Protein AF-A0A965VPZ4-F1 (afdb_monomer_lite)

Foldseek 3Di:
DFLLLVLCVVVVHDLVNLQVLQVVFPPDTDDSVNSVCLNVVNDLQDAPVNLVSSCVSSVHDSPSRDDPVSCCNHVVD

Radius of gyration: 11.52 Å; chains: 1; bounding box: 29×20×33 Å

Structure (mmCIF, N/CA/C/O backbone):
data_AF-A0A965VPZ4-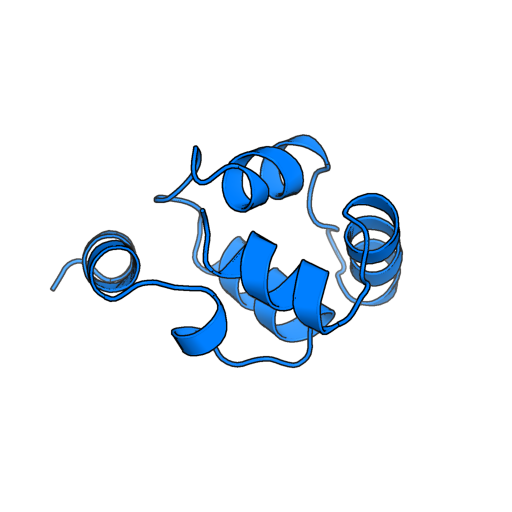F1
#
_entry.id   AF-A0A965VPZ4-F1
#
loop_
_atom_site.group_PDB
_atom_site.id
_atom_site.type_symbol
_atom_site.label_atom_id
_atom_site.label_alt_id
_atom_site.label_comp_id
_atom_site.label_asym_id
_atom_site.label_entity_id
_atom_site.label_seq_id
_atom_site.pdbx_PDB_ins_code
_atom_site.Cartn_x
_atom_site.Cartn_y
_atom_site.Cartn_z
_atom_site.occupancy
_atom_site.B_iso_or_equiv
_atom_site.auth_seq_id
_atom_site.auth_comp_id
_atom_site.auth_asym_id
_atom_site.auth_atom_id
_atom_site.pdbx_PDB_model_num
ATOM 1 N N . MET A 1 1 ? -13.369 6.017 1.860 1.00 64.88 1 MET A N 1
ATOM 2 C CA . MET A 1 1 ? -12.206 5.452 2.592 1.00 64.88 1 MET A CA 1
ATOM 3 C C . MET A 1 1 ? -11.618 4.340 1.732 1.00 64.88 1 MET A C 1
ATOM 5 O O . MET A 1 1 ? -12.412 3.552 1.240 1.00 64.88 1 MET A O 1
ATOM 9 N N . SER A 1 2 ? -10.303 4.299 1.468 1.00 86.75 2 SER A N 1
ATOM 10 C CA . SER A 1 2 ? -9.731 3.250 0.599 1.00 86.75 2 SER A CA 1
ATOM 11 C C . SER A 1 2 ? -9.684 1.892 1.307 1.00 86.75 2 SER A C 1
ATOM 13 O O . SER A 1 2 ? -9.586 1.841 2.537 1.00 86.75 2 SER A O 1
ATOM 15 N N . LYS A 1 3 ? -9.724 0.795 0.538 1.00 91.06 3 LYS A N 1
ATOM 16 C CA . LYS A 1 3 ? -9.576 -0.566 1.081 1.00 91.06 3 LYS A CA 1
ATOM 17 C C . LYS A 1 3 ? -8.242 -0.749 1.806 1.00 91.06 3 LYS A C 1
ATOM 19 O O . LYS A 1 3 ? -8.235 -1.261 2.920 1.00 91.06 3 LYS A O 1
ATOM 24 N N . LEU A 1 4 ? -7.148 -0.207 1.255 1.00 92.38 4 LEU A N 1
ATOM 25 C CA . LEU A 1 4 ? -5.843 -0.198 1.927 1.00 92.38 4 LEU A CA 1
ATOM 26 C C . LEU A 1 4 ? -5.922 0.458 3.316 1.00 92.38 4 LEU A C 1
ATOM 28 O O . LEU A 1 4 ? -5.421 -0.097 4.288 1.00 92.38 4 LEU A O 1
ATOM 32 N N . LYS A 1 5 ? -6.584 1.617 3.437 1.00 94.25 5 LYS A N 1
ATOM 33 C CA . LYS A 1 5 ? -6.745 2.298 4.730 1.00 94.25 5 LYS A CA 1
ATOM 34 C C . LYS A 1 5 ? -7.552 1.469 5.729 1.00 94.25 5 LYS A C 1
ATOM 36 O O . LYS A 1 5 ? -7.192 1.442 6.904 1.00 94.25 5 LYS A O 1
ATOM 41 N N . ALA A 1 6 ? -8.620 0.810 5.281 1.00 93.81 6 ALA A N 1
ATOM 42 C CA . ALA A 1 6 ? -9.422 -0.067 6.133 1.00 93.81 6 ALA A CA 1
ATOM 43 C C . ALA A 1 6 ? -8.606 -1.275 6.627 1.00 93.81 6 ALA A C 1
ATOM 45 O O . ALA A 1 6 ? -8.553 -1.516 7.831 1.00 93.81 6 ALA A O 1
ATOM 46 N N . LEU A 1 7 ? -7.894 -1.950 5.719 1.00 94.44 7 LEU A N 1
ATOM 47 C CA . LEU A 1 7 ? -7.021 -3.087 6.018 1.00 94.44 7 LEU A CA 1
ATOM 48 C C . LEU A 1 7 ? -5.920 -2.714 7.022 1.00 94.44 7 LEU A C 1
ATOM 50 O O . LEU A 1 7 ? -5.739 -3.383 8.037 1.00 94.44 7 LEU A O 1
ATOM 54 N N . MET A 1 8 ? -5.215 -1.607 6.776 1.00 94.94 8 MET A N 1
ATOM 55 C CA . MET A 1 8 ? -4.162 -1.117 7.670 1.00 94.94 8 MET A CA 1
ATOM 56 C C . MET A 1 8 ? -4.706 -0.770 9.059 1.00 94.94 8 MET A C 1
ATOM 58 O O . MET A 1 8 ? -4.080 -1.102 10.062 1.00 94.94 8 MET A O 1
ATOM 62 N N . LYS A 1 9 ? -5.897 -0.156 9.140 1.00 95.38 9 LYS A N 1
ATOM 63 C CA . LYS A 1 9 ? -6.553 0.148 10.421 1.00 95.38 9 LYS A CA 1
ATOM 64 C C . LYS A 1 9 ? -6.940 -1.126 11.176 1.00 95.38 9 LYS A C 1
ATOM 66 O O . LYS A 1 9 ? -6.710 -1.192 12.380 1.00 95.38 9 LYS A O 1
ATOM 71 N N . GLN A 1 10 ? -7.483 -2.130 10.484 1.00 95.38 10 GLN A N 1
ATOM 72 C CA . GLN A 1 10 ? -7.830 -3.428 11.072 1.00 95.38 10 GLN A CA 1
ATOM 73 C C . GLN A 1 10 ? -6.597 -4.131 11.653 1.00 95.38 10 GLN A C 1
ATOM 75 O O . GLN A 1 10 ? -6.661 -4.673 12.752 1.00 95.38 10 GLN A O 1
ATOM 80 N N . ARG A 1 11 ? -5.465 -4.076 10.944 1.00 94.94 11 ARG A N 1
ATOM 81 C CA . ARG A 1 11 ? -4.203 -4.704 11.362 1.00 94.94 11 ARG A CA 1
ATOM 82 C C . ARG A 1 11 ? -3.334 -3.829 12.271 1.00 94.94 11 ARG A C 1
ATOM 84 O O . ARG A 1 11 ? -2.263 -4.263 12.668 1.00 94.94 11 ARG A O 1
ATOM 91 N N . ARG A 1 12 ? -3.785 -2.612 12.603 1.00 96.44 12 ARG A N 1
ATOM 92 C CA . ARG A 1 12 ? -3.037 -1.614 13.393 1.00 96.44 12 ARG A CA 1
ATOM 93 C C . ARG A 1 12 ? -1.650 -1.286 12.815 1.00 96.44 12 ARG A C 1
ATOM 95 O O . ARG A 1 12 ? -0.731 -0.992 13.564 1.00 96.44 12 ARG A O 1
ATOM 102 N N . ILE A 1 13 ? -1.526 -1.290 11.486 1.00 96.19 13 ILE A N 1
ATOM 103 C CA . ILE A 1 13 ? -0.288 -0.961 10.766 1.00 96.19 13 ILE A CA 1
ATOM 104 C C . ILE A 1 13 ? -0.330 0.503 10.319 1.00 96.19 13 ILE A C 1
ATOM 106 O O . ILE A 1 13 ? -1.275 0.955 9.664 1.00 96.19 13 ILE A O 1
ATOM 110 N N . THR A 1 14 ? 0.719 1.257 10.620 1.00 97.19 14 THR A N 1
ATOM 111 C CA . THR A 1 14 ? 0.910 2.633 10.157 1.00 97.19 14 THR A CA 1
ATOM 112 C C . THR A 1 14 ? 1.541 2.686 8.761 1.00 97.19 14 THR A C 1
ATOM 114 O O . THR A 1 14 ? 2.157 1.740 8.275 1.00 97.19 14 THR A O 1
ATOM 117 N N . GLN A 1 15 ? 1.435 3.834 8.082 1.00 96.81 15 GLN A N 1
ATOM 118 C CA . GLN A 1 15 ? 2.135 4.041 6.802 1.00 96.81 15 GLN A CA 1
ATOM 119 C C . GLN A 1 15 ? 3.662 4.015 6.947 1.00 96.81 15 GLN A C 1
ATOM 121 O O . GLN A 1 15 ? 4.360 3.707 5.982 1.00 96.81 15 GLN A O 1
ATOM 126 N N . VAL A 1 16 ? 4.173 4.359 8.134 1.00 97.19 16 VAL A N 1
ATOM 127 C CA . VAL A 1 16 ? 5.605 4.302 8.443 1.00 97.19 16 VAL A CA 1
ATOM 128 C C . VAL A 1 16 ? 6.043 2.846 8.528 1.00 97.19 16 VAL A C 1
ATOM 130 O O . VAL A 1 16 ? 6.942 2.460 7.792 1.00 97.19 16 VAL A O 1
ATOM 133 N N . GLU A 1 17 ? 5.352 2.023 9.318 1.00 97.00 17 GLU A N 1
ATOM 134 C CA . GLU A 1 17 ? 5.645 0.587 9.425 1.00 97.00 17 GLU A CA 1
ATOM 135 C C . GLU A 1 17 ? 5.532 -0.116 8.075 1.00 97.00 17 GLU A C 1
ATOM 137 O O . GLU A 1 17 ? 6.454 -0.822 7.686 1.00 97.00 17 GLU A O 1
ATOM 142 N N . LEU A 1 18 ? 4.472 0.150 7.298 1.00 96.62 18 LEU A N 1
ATOM 143 C CA . LEU A 1 18 ? 4.329 -0.411 5.951 1.00 96.62 18 LEU A CA 1
ATOM 144 C C . LEU A 1 18 ? 5.550 -0.100 5.073 1.00 96.62 18 LEU A C 1
ATOM 146 O O . LEU A 1 18 ? 6.035 -0.957 4.333 1.00 96.62 18 LEU A O 1
ATOM 150 N N . ARG A 1 19 ? 6.054 1.136 5.145 1.00 96.75 19 ARG A N 1
ATOM 151 C CA . ARG A 1 19 ? 7.244 1.536 4.399 1.00 96.75 19 ARG A CA 1
ATOM 152 C C . ARG A 1 19 ? 8.482 0.800 4.896 1.00 96.75 19 ARG A C 1
ATOM 154 O O . ARG A 1 19 ? 9.254 0.338 4.059 1.00 96.75 19 ARG A O 1
ATOM 161 N N . GLU A 1 20 ?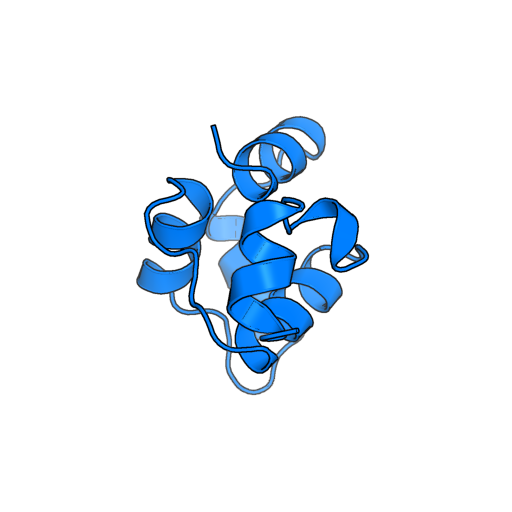 8.687 0.709 6.205 1.00 97.44 20 GLU A N 1
ATOM 162 C CA . GLU A 1 20 ? 9.852 0.025 6.769 1.00 97.44 20 GLU A CA 1
ATOM 163 C C . GLU A 1 20 ? 9.841 -1.472 6.432 1.00 97.44 20 GLU A C 1
ATOM 165 O O . GLU A 1 20 ? 10.843 -1.978 5.937 1.00 97.44 20 GLU A O 1
ATOM 170 N N . ILE A 1 21 ? 8.690 -2.143 6.524 1.00 96.50 21 ILE A N 1
ATOM 171 C CA . ILE A 1 21 ? 8.530 -3.537 6.077 1.00 96.50 21 ILE A CA 1
ATOM 172 C C . ILE A 1 21 ? 8.787 -3.650 4.562 1.00 96.50 21 ILE A C 1
ATOM 174 O O . ILE A 1 21 ? 9.434 -4.579 4.086 1.00 96.50 21 ILE A O 1
ATOM 178 N N . SER A 1 22 ? 8.361 -2.668 3.759 1.00 96.88 22 SER A N 1
ATOM 179 C CA . SER A 1 22 ? 8.659 -2.693 2.320 1.00 96.88 22 SER A CA 1
ATOM 180 C C . SER A 1 22 ? 10.156 -2.614 2.004 1.00 96.88 22 SER A C 1
ATOM 182 O O . SER A 1 22 ? 10.572 -3.162 0.987 1.00 96.88 22 SER A O 1
ATOM 184 N N . LYS A 1 23 ? 10.970 -1.974 2.857 1.00 96.62 23 LYS A N 1
ATOM 185 C CA . LYS A 1 23 ? 12.432 -1.920 2.691 1.00 96.62 23 LYS A CA 1
ATOM 186 C C . LYS A 1 23 ? 13.109 -3.251 2.986 1.00 96.62 23 LYS A C 1
ATOM 188 O O . LYS A 1 23 ? 14.168 -3.500 2.426 1.00 96.62 23 LYS A O 1
ATOM 193 N N . THR A 1 24 ? 12.528 -4.075 3.855 1.00 96.38 24 THR A N 1
ATOM 194 C CA . THR A 1 24 ? 13.093 -5.387 4.187 1.00 96.38 24 THR A CA 1
ATOM 195 C C . THR A 1 24 ? 12.704 -6.445 3.155 1.00 96.38 24 THR A C 1
ATOM 197 O O . THR A 1 24 ? 13.506 -7.319 2.848 1.00 96.38 24 THR A O 1
ATOM 200 N N . ILE A 1 25 ? 11.501 -6.346 2.578 1.00 94.75 25 ILE A N 1
ATOM 201 C CA . ILE A 1 25 ? 10.954 -7.360 1.660 1.00 94.75 25 ILE A CA 1
ATOM 202 C C . ILE A 1 25 ? 11.260 -7.058 0.185 1.00 94.75 25 ILE A C 1
ATOM 204 O O . ILE A 1 25 ? 11.465 -7.972 -0.615 1.00 94.75 25 ILE A O 1
ATOM 208 N N . CYS A 1 26 ? 11.238 -5.787 -0.227 1.00 93.88 26 CYS A N 1
ATOM 209 C CA . CYS A 1 26 ? 11.315 -5.415 -1.640 1.00 93.88 26 CYS A CA 1
ATOM 210 C C . CYS A 1 26 ? 12.692 -4.852 -2.000 1.00 93.88 26 CYS A C 1
ATOM 212 O O . CYS A 1 26 ? 13.163 -3.918 -1.360 1.00 93.88 26 CYS A O 1
ATOM 214 N N . LYS A 1 27 ? 13.269 -5.306 -3.126 1.00 93.00 27 LYS A N 1
ATOM 215 C CA . LYS A 1 27 ? 14.497 -4.716 -3.702 1.00 93.00 27 LYS A CA 1
ATOM 216 C C . LYS A 1 27 ? 14.376 -3.200 -3.904 1.00 93.00 27 LYS A C 1
ATOM 218 O O . LYS A 1 27 ? 15.328 -2.464 -3.676 1.00 93.00 27 LYS A O 1
ATOM 223 N N . VAL A 1 28 ? 13.199 -2.745 -4.339 1.00 93.94 28 VAL A N 1
ATOM 224 C CA . VAL A 1 28 ? 12.843 -1.324 -4.408 1.00 93.94 28 VAL A CA 1
ATOM 225 C C . VAL A 1 28 ? 11.612 -1.099 -3.527 1.00 93.94 28 VAL A C 1
ATOM 227 O O . VAL A 1 28 ? 10.528 -1.568 -3.905 1.00 93.94 28 VAL A O 1
ATOM 230 N N . PRO A 1 29 ? 11.753 -0.409 -2.380 1.00 94.31 29 PRO A N 1
ATOM 231 C CA . PRO A 1 29 ? 10.667 -0.203 -1.429 1.00 94.31 29 PRO A CA 1
ATOM 232 C C . PRO A 1 29 ? 9.552 0.673 -1.991 1.00 94.31 29 PRO A C 1
ATOM 234 O O . PRO A 1 29 ? 9.724 1.414 -2.961 1.00 94.31 29 PRO A O 1
ATOM 237 N N . LEU A 1 30 ? 8.395 0.618 -1.335 1.00 95.62 30 LEU A N 1
ATOM 238 C CA . LEU A 1 30 ? 7.260 1.461 -1.681 1.00 95.62 30 LEU A CA 1
ATOM 239 C C . LEU A 1 30 ? 7.554 2.925 -1.292 1.00 95.62 30 LEU A C 1
ATOM 241 O O . LEU A 1 30 ? 7.837 3.211 -0.122 1.00 95.62 30 LEU A O 1
ATOM 245 N N . PRO A 1 31 ? 7.475 3.886 -2.234 1.00 95.19 31 PRO A N 1
ATOM 246 C CA . PRO A 1 31 ? 7.696 5.291 -1.914 1.00 95.19 31 PRO A CA 1
ATOM 247 C C . PRO A 1 31 ? 6.645 5.814 -0.933 1.00 95.19 31 PRO A C 1
ATOM 249 O O . PRO A 1 31 ? 5.452 5.531 -1.067 1.00 95.19 31 PRO A O 1
ATOM 252 N N . ARG A 1 32 ? 7.068 6.662 0.015 1.00 95.62 32 ARG A N 1
ATOM 253 C CA . ARG A 1 32 ? 6.171 7.272 1.017 1.00 95.62 32 ARG A CA 1
ATOM 254 C C . ARG A 1 32 ? 4.996 8.006 0.362 1.00 95.62 32 ARG A C 1
ATOM 256 O O . ARG A 1 32 ? 3.865 7.897 0.825 1.00 95.62 32 ARG A O 1
ATOM 263 N N . TYR A 1 33 ? 5.265 8.729 -0.725 1.00 95.12 33 TYR A N 1
ATOM 264 C CA . TYR A 1 33 ? 4.243 9.444 -1.489 1.00 95.12 33 TYR A CA 1
ATOM 265 C C . TYR A 1 33 ? 3.197 8.491 -2.087 1.00 95.12 33 TYR A C 1
ATOM 267 O O . TYR A 1 33 ? 1.998 8.735 -1.952 1.00 95.12 33 TYR A O 1
ATOM 275 N N . THR A 1 34 ? 3.644 7.381 -2.681 1.00 94.19 34 THR A N 1
ATOM 276 C CA . THR A 1 34 ? 2.775 6.352 -3.267 1.00 94.19 34 THR A CA 1
ATOM 277 C C . THR A 1 34 ? 1.877 5.727 -2.206 1.00 94.19 34 THR A C 1
ATOM 279 O O . THR A 1 34 ? 0.659 5.720 -2.376 1.00 94.19 34 THR A O 1
ATOM 282 N N . ILE A 1 35 ? 2.455 5.293 -1.077 1.00 95.44 35 ILE A N 1
ATOM 283 C CA . ILE A 1 35 ? 1.698 4.741 0.058 1.00 95.44 35 ILE A CA 1
ATOM 284 C C . ILE A 1 35 ? 0.620 5.730 0.502 1.00 95.44 35 ILE A C 1
ATOM 286 O O . ILE A 1 35 ? -0.553 5.371 0.574 1.00 95.44 35 ILE A O 1
ATOM 290 N N . ASN A 1 36 ? 0.997 6.989 0.737 1.00 95.88 36 ASN A N 1
ATOM 291 C CA . ASN A 1 36 ? 0.065 8.005 1.209 1.00 95.88 36 ASN A CA 1
ATOM 292 C C . ASN A 1 36 ? -1.075 8.256 0.218 1.00 95.88 36 ASN A C 1
ATOM 294 O O . ASN A 1 36 ? -2.232 8.361 0.622 1.00 95.88 36 ASN A O 1
ATOM 298 N N . ARG A 1 37 ? -0.795 8.308 -1.089 1.00 94.31 37 ARG A N 1
ATOM 299 C CA . ARG A 1 37 ? -1.858 8.520 -2.076 1.00 94.31 37 ARG A CA 1
ATOM 300 C C . ARG A 1 37 ? -2.815 7.341 -2.189 1.00 94.31 37 ARG A C 1
ATOM 302 O O . ARG A 1 37 ? -4.018 7.582 -2.271 1.00 94.31 37 ARG A O 1
ATOM 309 N N . ILE A 1 38 ? -2.327 6.102 -2.150 1.00 92.81 38 ILE A N 1
ATOM 310 C CA . ILE A 1 38 ? -3.194 4.910 -2.168 1.00 92.81 38 ILE A CA 1
ATOM 311 C C . ILE A 1 38 ? -4.000 4.832 -0.860 1.00 92.81 38 ILE A C 1
ATOM 313 O O . ILE A 1 38 ? -5.214 4.618 -0.871 1.00 92.81 38 ILE A O 1
ATOM 317 N N . TYR A 1 39 ? -3.365 5.114 0.280 1.00 93.19 39 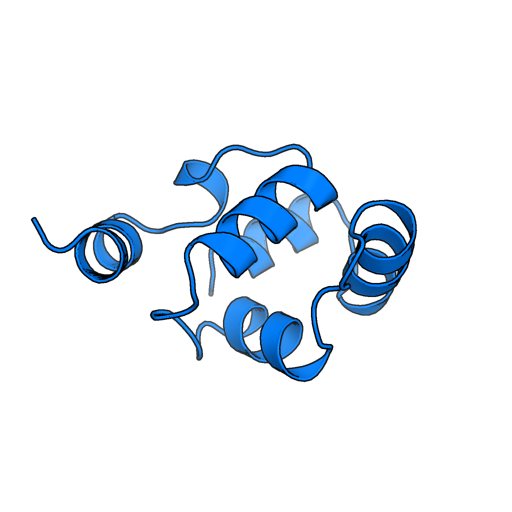TYR A N 1
ATOM 318 C CA . TYR A 1 39 ? -4.019 5.183 1.589 1.00 93.19 39 TYR A CA 1
ATOM 319 C C . TYR A 1 39 ? -5.142 6.234 1.627 1.00 93.19 39 TYR A C 1
ATOM 321 O O . TYR A 1 39 ? -6.212 5.998 2.185 1.00 93.19 39 TYR A O 1
ATOM 329 N N . GLN A 1 40 ? -4.945 7.389 0.991 1.00 92.75 40 GLN A N 1
ATOM 330 C CA . GLN A 1 40 ? -5.980 8.419 0.864 1.00 92.75 40 GLN A CA 1
ATOM 331 C C . GLN A 1 40 ? -7.026 8.109 -0.224 1.00 92.75 40 GLN A C 1
ATOM 333 O O . GLN A 1 40 ? -8.017 8.827 -0.317 1.00 92.75 40 GLN A O 1
ATOM 338 N N . GLY A 1 41 ? -6.828 7.070 -1.044 1.00 88.81 41 GLY A N 1
ATOM 339 C CA . GLY A 1 41 ? -7.675 6.765 -2.205 1.00 88.81 41 GLY A CA 1
ATOM 340 C C . GLY A 1 41 ? -7.496 7.734 -3.382 1.00 88.81 41 GLY A C 1
ATOM 341 O O . GLY A 1 41 ? -8.333 7.777 -4.274 1.00 88.81 41 GLY A O 1
ATOM 342 N N . LYS A 1 42 ? -6.416 8.525 -3.388 1.00 89.50 42 LYS A N 1
ATOM 343 C CA . LYS A 1 42 ? -6.091 9.525 -4.422 1.00 89.50 42 LYS A CA 1
ATOM 344 C C . LYS A 1 42 ? -5.251 8.969 -5.573 1.00 89.50 42 LYS A C 1
ATOM 346 O O . LYS A 1 42 ? -4.961 9.701 -6.516 1.00 89.50 42 LYS A O 1
ATOM 351 N N . LEU A 1 43 ? -4.766 7.735 -5.469 1.00 86.06 43 LEU A N 1
ATOM 352 C CA . LEU A 1 43 ? -4.042 7.039 -6.532 1.00 86.06 43 LEU A CA 1
ATOM 353 C C . LEU A 1 43 ? -4.683 5.665 -6.714 1.00 86.06 43 LEU A C 1
ATOM 355 O O . LEU A 1 43 ? -4.542 4.807 -5.847 1.00 86.06 43 LEU A O 1
ATOM 359 N N . THR A 1 44 ? -5.409 5.499 -7.816 1.00 79.00 44 THR A N 1
ATOM 360 C CA . THR A 1 44 ? -6.170 4.282 -8.159 1.00 79.00 44 THR A CA 1
ATOM 361 C C . THR A 1 44 ? -5.618 3.579 -9.399 1.00 79.00 44 THR A C 1
ATOM 363 O O . THR A 1 44 ? -5.884 2.406 -9.609 1.00 79.00 44 THR A O 1
ATOM 366 N N . ASN A 1 45 ? -4.789 4.267 -10.184 1.00 81.19 45 ASN A N 1
ATOM 367 C CA . ASN A 1 45 ? -4.138 3.787 -11.404 1.00 81.19 45 ASN A CA 1
ATOM 368 C C . ASN A 1 45 ? -2.636 3.502 -11.195 1.00 81.19 45 ASN A C 1
ATOM 370 O O . ASN A 1 45 ? -1.812 3.816 -12.053 1.00 81.19 45 ASN A O 1
ATOM 374 N N . TYR A 1 46 ? -2.255 2.988 -10.025 1.00 86.50 46 TYR A N 1
ATOM 375 C CA . TYR A 1 46 ? -0.865 2.599 -9.765 1.00 86.50 46 TYR A CA 1
ATOM 376 C C . TYR A 1 46 ? -0.480 1.342 -10.556 1.00 86.50 46 TYR A C 1
ATOM 378 O O . TYR A 1 46 ? -1.338 0.630 -11.057 1.00 86.50 46 TYR A O 1
ATOM 386 N N . SER A 1 47 ? 0.819 1.068 -10.691 1.00 89.62 47 SER A N 1
ATOM 387 C CA . SER A 1 47 ? 1.298 -0.078 -11.471 1.00 89.62 47 SER A CA 1
ATOM 388 C C . SER A 1 47 ? 0.974 -1.422 -10.809 1.00 89.62 47 SER A C 1
ATOM 390 O O . SER A 1 47 ? 0.927 -1.529 -9.580 1.00 89.62 47 SER A O 1
ATOM 392 N N . MET A 1 48 ? 0.873 -2.479 -11.622 1.00 90.19 48 MET A N 1
ATOM 393 C CA . MET A 1 48 ? 0.796 -3.866 -11.141 1.00 90.19 48 MET A CA 1
ATOM 394 C C . MET A 1 48 ? 1.959 -4.225 -10.209 1.00 90.19 48 MET A C 1
ATOM 396 O O . MET A 1 48 ? 1.768 -4.894 -9.198 1.00 90.19 48 MET A O 1
ATOM 400 N N . GLU A 1 49 ? 3.158 -3.713 -10.484 1.00 92.25 49 GLU A N 1
ATOM 401 C CA . GLU A 1 49 ? 4.314 -3.886 -9.601 1.00 92.25 49 GLU A CA 1
ATOM 402 C C . GLU A 1 49 ? 4.058 -3.305 -8.198 1.00 92.25 49 GLU A C 1
ATOM 404 O O . GLU A 1 49 ? 4.372 -3.936 -7.189 1.00 92.25 49 GLU A O 1
ATOM 409 N N . THR A 1 50 ? 3.440 -2.122 -8.112 1.00 93.94 50 THR A N 1
ATOM 410 C CA . THR A 1 50 ? 3.085 -1.493 -6.830 1.00 93.94 50 THR A CA 1
ATOM 411 C C . THR A 1 50 ? 2.064 -2.338 -6.069 1.00 93.94 50 THR A C 1
ATOM 413 O O . THR A 1 50 ? 2.202 -2.522 -4.859 1.00 93.94 50 THR A O 1
ATOM 416 N N . LEU A 1 51 ? 1.072 -2.892 -6.773 1.00 93.94 51 LEU A N 1
ATOM 417 C CA . LEU A 1 51 ? 0.083 -3.799 -6.193 1.00 93.94 51 LEU A CA 1
ATOM 418 C C . LEU A 1 51 ? 0.736 -5.064 -5.627 1.00 93.94 51 LEU A C 1
ATOM 420 O O . LEU A 1 51 ? 0.476 -5.419 -4.481 1.00 93.94 51 LEU A O 1
ATOM 424 N N . ILE A 1 52 ? 1.613 -5.714 -6.396 1.00 93.75 52 ILE A N 1
ATOM 425 C CA . ILE A 1 52 ? 2.322 -6.931 -5.973 1.00 93.75 52 ILE A CA 1
ATOM 426 C C . ILE A 1 52 ? 3.169 -6.655 -4.729 1.00 93.75 52 ILE A C 1
ATOM 428 O O . ILE A 1 52 ? 3.161 -7.453 -3.793 1.00 93.75 52 ILE A O 1
ATOM 432 N N . LYS A 1 53 ? 3.867 -5.513 -4.679 1.00 95.75 53 LYS A N 1
ATOM 433 C CA . LYS A 1 53 ? 4.627 -5.102 -3.489 1.00 95.75 53 LYS A CA 1
ATOM 434 C C . LYS A 1 53 ? 3.720 -4.935 -2.275 1.00 95.75 53 LYS A C 1
ATOM 436 O O . LYS A 1 53 ? 4.046 -5.460 -1.220 1.00 95.75 53 LYS A O 1
ATOM 441 N N . LEU A 1 54 ? 2.582 -4.252 -2.417 1.00 9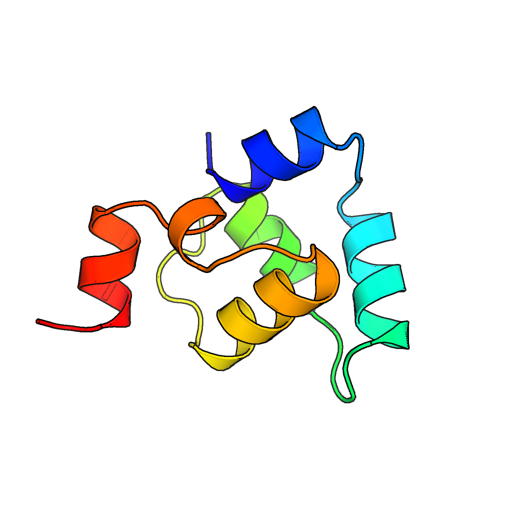5.44 54 LEU A N 1
ATOM 442 C CA . LEU A 1 54 ? 1.618 -4.111 -1.321 1.00 95.44 54 LEU A CA 1
ATOM 443 C C . LEU A 1 54 ? 1.099 -5.473 -0.845 1.00 95.44 54 LEU A C 1
ATOM 445 O O . LEU A 1 54 ? 1.075 -5.714 0.356 1.00 95.44 54 LEU A O 1
ATOM 449 N N . CYS A 1 55 ? 0.750 -6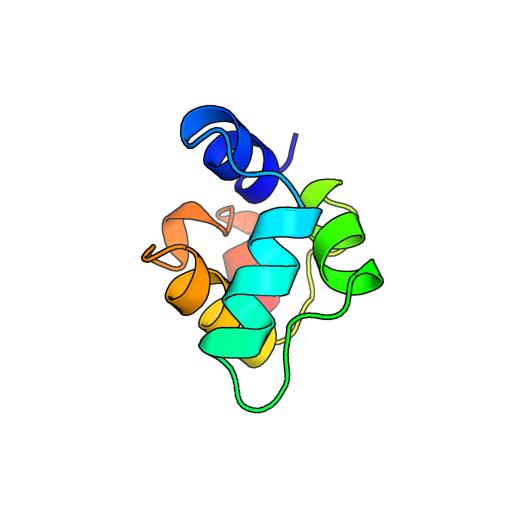.365 -1.775 1.00 95.38 55 CYS A N 1
ATOM 450 C CA . CYS A 1 55 ? 0.283 -7.719 -1.472 1.00 95.38 55 CYS A CA 1
ATOM 451 C C . CYS A 1 55 ? 1.339 -8.528 -0.711 1.00 95.38 55 CYS A C 1
ATOM 453 O O . CYS A 1 55 ? 1.018 -9.166 0.284 1.00 95.38 55 CYS A O 1
ATOM 455 N N . ARG A 1 56 ? 2.608 -8.454 -1.131 1.00 95.31 56 ARG A N 1
ATOM 456 C CA . ARG A 1 56 ? 3.728 -9.115 -0.444 1.00 95.31 56 ARG A CA 1
ATOM 457 C C . ARG A 1 56 ? 3.978 -8.552 0.948 1.00 95.31 56 ARG A C 1
ATOM 459 O O . ARG A 1 56 ? 4.133 -9.314 1.886 1.00 95.31 56 ARG A O 1
ATOM 466 N N . VAL A 1 57 ? 4.022 -7.227 1.074 1.00 95.94 57 VAL A N 1
ATOM 467 C CA . VAL A 1 57 ? 4.332 -6.546 2.341 1.00 95.94 57 VAL A CA 1
ATOM 468 C C . VAL A 1 57 ? 3.234 -6.751 3.381 1.00 95.94 57 VAL A C 1
ATOM 470 O O . VAL A 1 57 ? 3.520 -6.807 4.571 1.00 95.94 57 VAL A O 1
ATOM 473 N N . LEU A 1 58 ? 1.981 -6.837 2.939 1.00 95.06 58 LEU A N 1
ATOM 474 C CA . LEU A 1 58 ? 0.829 -7.019 3.815 1.00 95.06 58 LEU A CA 1
ATOM 475 C C . LEU A 1 58 ? 0.361 -8.471 3.898 1.00 95.06 58 LEU A C 1
ATOM 477 O O . LEU A 1 58 ? -0.592 -8.721 4.625 1.00 95.06 58 LEU A O 1
ATOM 481 N N . GLU A 1 59 ? 0.982 -9.404 3.178 1.00 95.38 59 GLU A N 1
ATOM 482 C CA . GLU A 1 59 ? 0.548 -10.807 3.100 1.00 95.38 59 GLU A CA 1
ATOM 483 C C . GLU A 1 59 ? -0.958 -10.923 2.803 1.00 95.38 59 GLU A C 1
ATOM 485 O O . GLU A 1 59 ? -1.740 -11.499 3.561 1.00 95.38 59 GLU A O 1
ATOM 490 N N . VAL A 1 60 ? -1.382 -10.282 1.714 1.00 95.00 60 VAL A N 1
ATOM 491 C CA . VAL A 1 60 ? -2.778 -10.250 1.253 1.00 95.00 60 VAL A CA 1
ATOM 492 C C . VAL A 1 60 ? -2.873 -10.498 -0.239 1.00 95.00 60 VAL A C 1
ATOM 494 O O . VAL A 1 60 ? -1.903 -10.368 -0.987 1.00 95.00 60 VAL A O 1
ATOM 497 N N . THR A 1 61 ? -4.083 -10.801 -0.685 1.00 93.00 61 THR A N 1
ATOM 498 C CA . THR A 1 61 ? -4.425 -10.912 -2.099 1.00 93.00 61 THR A CA 1
ATOM 499 C C . THR A 1 61 ? -4.808 -9.551 -2.703 1.00 93.00 61 THR A C 1
ATOM 501 O O . THR A 1 61 ? -5.262 -8.647 -1.992 1.00 93.00 61 THR A O 1
ATOM 504 N N . PRO A 1 62 ? -4.716 -9.388 -4.037 1.00 91.00 62 PRO A N 1
ATOM 505 C CA . PRO A 1 62 ? -5.156 -8.170 -4.720 1.00 91.00 62 PRO A CA 1
ATOM 506 C C . PRO A 1 62 ? -6.585 -7.722 -4.380 1.00 91.00 62 PRO A C 1
ATOM 508 O O . PRO A 1 62 ? -6.836 -6.525 -4.257 1.00 91.00 62 PRO A O 1
ATOM 511 N N . ASN A 1 63 ? -7.512 -8.662 -4.172 1.00 89.69 63 ASN A N 1
ATOM 512 C CA . ASN A 1 63 ? -8.930 -8.380 -3.905 1.00 89.69 63 ASN A CA 1
ATOM 513 C C . ASN A 1 63 ? -9.175 -7.681 -2.555 1.00 89.69 63 ASN A C 1
ATOM 515 O O . ASN A 1 63 ? -10.185 -6.988 -2.373 1.00 89.69 63 ASN A O 1
ATOM 519 N N . GLU A 1 64 ? -8.247 -7.830 -1.612 1.00 91.00 64 GLU A N 1
ATOM 520 C CA . GLU A 1 64 ? -8.289 -7.162 -0.309 1.00 91.00 64 GLU A CA 1
ATOM 521 C C . GLU A 1 64 ? -7.830 -5.699 -0.401 1.00 91.00 64 GLU A C 1
ATOM 523 O O . GLU A 1 64 ? -8.211 -4.875 0.430 1.00 91.00 64 GLU A O 1
ATOM 528 N N . ILE A 1 65 ? -7.066 -5.347 -1.442 1.00 90.06 65 ILE A N 1
ATOM 529 C CA . ILE A 1 65 ? -6.538 -3.994 -1.666 1.00 90.06 65 ILE A CA 1
ATOM 530 C C . ILE A 1 65 ? -7.350 -3.233 -2.724 1.00 90.06 65 ILE A C 1
ATOM 532 O O . ILE A 1 65 ? -7.574 -2.031 -2.575 1.00 90.06 65 ILE A O 1
ATOM 536 N N . LEU A 1 66 ? -7.809 -3.916 -3.774 1.00 87.56 66 LEU A N 1
ATOM 537 C CA . LEU A 1 66 ? -8.533 -3.331 -4.903 1.00 87.56 66 LEU A CA 1
ATOM 538 C C . LEU A 1 66 ? -10.042 -3.375 -4.704 1.00 87.56 66 LEU A C 1
ATOM 540 O O . LEU A 1 66 ? -10.606 -4.395 -4.304 1.00 87.56 66 LEU A O 1
ATOM 544 N N . SER A 1 67 ? -10.731 -2.278 -5.013 1.00 81.81 67 SER A N 1
ATOM 545 C CA . SER A 1 67 ? -12.172 -2.337 -5.266 1.00 81.81 67 SER A CA 1
ATOM 546 C C . SER A 1 67 ? -12.450 -2.909 -6.663 1.00 81.81 67 SER A C 1
ATOM 548 O O . SER A 1 67 ? -11.549 -2.965 -7.497 1.00 81.81 67 SER A O 1
ATOM 550 N N . LYS A 1 68 ? -13.698 -3.317 -6.936 1.00 80.75 68 LYS A N 1
ATOM 551 C CA . LYS A 1 68 ? -14.089 -3.807 -8.269 1.00 80.75 68 LYS A CA 1
ATOM 552 C C . LYS A 1 68 ? -13.771 -2.773 -9.361 1.00 80.75 68 LYS A C 1
ATOM 554 O O . LYS A 1 68 ? -13.169 -3.109 -10.366 1.00 80.75 68 LYS A O 1
ATOM 559 N N . SER A 1 69 ? -14.054 -1.498 -9.099 1.00 80.19 69 SER A N 1
ATOM 560 C CA . SER A 1 69 ? -13.762 -0.415 -10.042 1.00 80.19 69 SER A CA 1
ATOM 561 C C . SER A 1 69 ? -12.269 -0.102 -10.1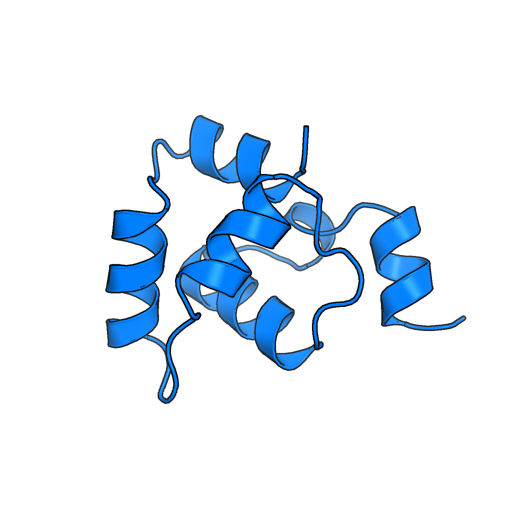94 1.00 80.19 69 SER A C 1
ATOM 563 O O . SER A 1 69 ? -11.866 0.419 -11.231 1.00 80.19 69 SER A O 1
ATOM 565 N N . ASP A 1 70 ? -11.434 -0.389 -9.189 1.00 80.25 70 ASP A N 1
ATOM 566 C CA . ASP A 1 70 ? -9.975 -0.279 -9.329 1.00 80.25 70 ASP A CA 1
ATOM 567 C C . ASP A 1 70 ? -9.410 -1.448 -10.141 1.00 80.25 70 ASP A C 1
ATOM 569 O O . ASP A 1 70 ? -8.495 -1.248 -10.936 1.00 80.25 70 ASP A O 1
ATOM 573 N N . TYR A 1 71 ? -9.978 -2.647 -9.973 1.00 81.69 71 TYR A N 1
ATOM 574 C CA . TYR A 1 71 ? -9.640 -3.824 -10.769 1.00 81.69 71 TYR A CA 1
ATOM 575 C C . TYR A 1 71 ? -9.881 -3.555 -12.261 1.00 81.69 71 TYR A C 1
ATOM 577 O O . TYR A 1 71 ? -8.950 -3.665 -13.054 1.00 81.69 71 TYR A O 1
ATOM 585 N N . ASP A 1 72 ? -11.069 -3.073 -12.632 1.00 81.19 72 ASP A N 1
ATOM 586 C CA . ASP A 1 72 ? -11.408 -2.784 -14.034 1.00 81.19 72 ASP A CA 1
ATOM 587 C C . ASP A 1 72 ? -10.429 -1.774 -14.676 1.00 81.19 72 ASP A C 1
ATOM 589 O O . ASP A 1 72 ? -10.016 -1.921 -15.826 1.00 81.19 72 ASP A O 1
ATOM 593 N N . LYS A 1 73 ? -9.964 -0.774 -13.911 1.00 79.12 73 LYS A N 1
ATOM 594 C CA . LYS A 1 73 ? -8.982 0.224 -14.380 1.00 79.12 73 LYS A CA 1
ATOM 595 C C . LYS A 1 73 ? -7.575 -0.338 -14.558 1.00 79.12 73 LYS A C 1
ATOM 597 O O . LYS A 1 73 ? -6.857 0.097 -15.457 1.00 79.12 73 LYS A O 1
ATOM 602 N N . LEU A 1 74 ? -7.166 -1.234 -13.664 1.00 76.44 74 LEU A N 1
ATOM 603 C CA . LEU A 1 74 ? -5.843 -1.859 -13.668 1.00 76.44 74 LEU A CA 1
ATOM 604 C C . LEU A 1 74 ? -5.713 -2.917 -14.759 1.00 76.44 74 LEU A C 1
ATOM 606 O O . LEU A 1 74 ? -4.647 -3.036 -15.359 1.00 76.44 74 LEU A O 1
ATOM 610 N N . PHE A 1 75 ? -6.788 -3.662 -15.008 1.00 74.38 75 PHE A N 1
ATOM 611 C CA . PHE A 1 75 ? -6.771 -4.818 -15.897 1.00 74.38 75 PHE A CA 1
ATOM 612 C C . PHE A 1 75 ? -7.405 -4.569 -17.267 1.00 74.38 75 PHE A C 1
ATOM 614 O O . PHE A 1 75 ? -7.282 -5.457 -18.100 1.00 74.38 75 PHE A O 1
ATOM 621 N N . LYS A 1 76 ? -8.002 -3.387 -17.519 1.00 63.75 76 LYS A N 1
ATOM 622 C CA . LYS A 1 76 ? -8.618 -2.983 -18.802 1.00 63.75 76 LYS A CA 1
ATOM 623 C C . LYS A 1 76 ? -9.263 -4.172 -19.530 1.00 63.75 76 LYS A C 1
ATOM 625 O O . LYS A 1 76 ? -8.774 -4.595 -20.577 1.00 63.75 76 LYS A O 1
ATOM 630 N N . VAL A 1 77 ? -10.317 -4.715 -18.927 1.00 51.47 77 VAL A N 1
ATOM 631 C CA . VAL A 1 77 ? -11.247 -5.624 -19.611 1.00 51.47 77 VAL A CA 1
ATOM 632 C C . VAL A 1 77 ? -12.286 -4.785 -20.338 1.00 51.47 77 VAL A C 1
ATOM 634 O O . VAL A 1 77 ? -12.737 -3.784 -19.733 1.00 51.47 77 VAL A O 1
#

pLDDT: mean 90.49, std 8.41, range [51.47, 97.44]

Sequence (77 aa):
MSKLKALMKQRRITQVELREISKTICKVPLPRYTINRIYQGKLTNYSMETLIKLCRVLEVTPNEILSKSDYDKLFKV

Secondary structure (DSSP, 8-state):
--HHHHHHHHTT--HHHHHHHHHHH-SSPPPHHHHHHHHTT---S--HHHHHHHHHHHT--HHHH--HHHHHHHH--